Protein AF-A0A392S5A2-F1 (afdb_monomer)

Nearest PDB structures (foldseek):
  7jm6-assembly1_B  TM=8.966E-01  e=1.401E-02  Gallus gallus
  7cq7-assembly1_C  TM=8.845E-01  e=1.611E-02  Homo sapiens
  5iip-assembly2_B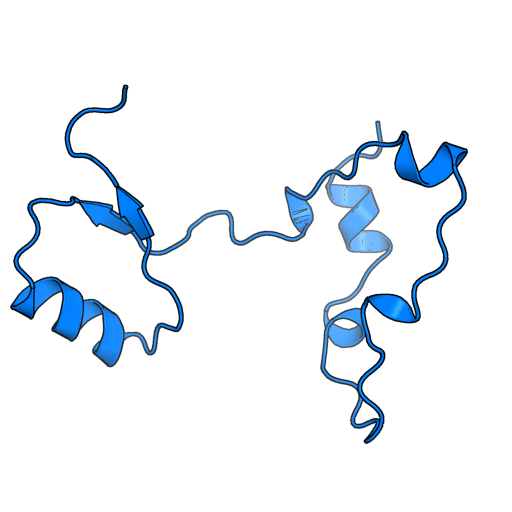  TM=9.512E-01  e=4.927E-01  Staphylococcus aureus
  5mcp-assembly1_D  TM=6.707E-01  e=1.404E+00  Eremothecium gossypii ATCC 10895
  5mcp-assembly1_A  T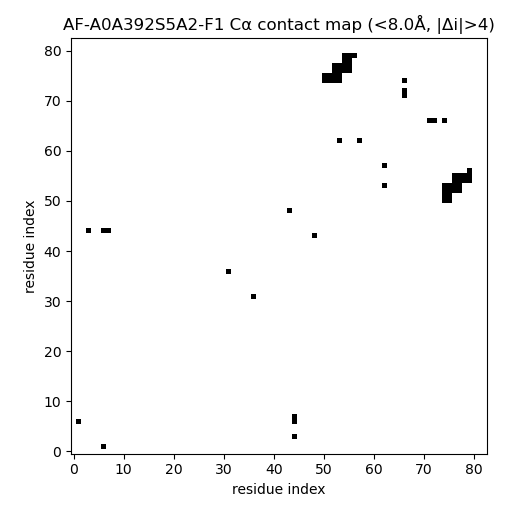M=6.823E-01  e=2.631E+00  Eremothecium gossypii ATCC 10895

Structure (mmCIF, N/CA/C/O backbone):
data_AF-A0A392S5A2-F1
#
_entry.id   AF-A0A392S5A2-F1
#
loop_
_atom_site.group_PDB
_atom_site.id
_atom_site.type_symbol
_atom_site.label_atom_id
_atom_site.label_alt_id
_atom_site.label_comp_id
_atom_site.label_asym_id
_atom_site.label_entity_id
_atom_site.label_seq_id
_atom_site.pdbx_PDB_ins_code
_atom_site.Cartn_x
_atom_site.Cartn_y
_atom_site.Cartn_z
_atom_site.occupancy
_atom_site.B_iso_or_equiv
_atom_site.auth_seq_id
_atom_site.auth_comp_id
_atom_site.auth_asym_id
_atom_site.auth_atom_id
_atom_site.pdbx_PDB_model_num
ATOM 1 N N . MET A 1 1 ? 0.698 -9.426 22.428 1.00 46.50 1 MET A N 1
ATOM 2 C CA . MET A 1 1 ? 0.778 -9.149 20.979 1.00 46.50 1 MET A CA 1
ATOM 3 C C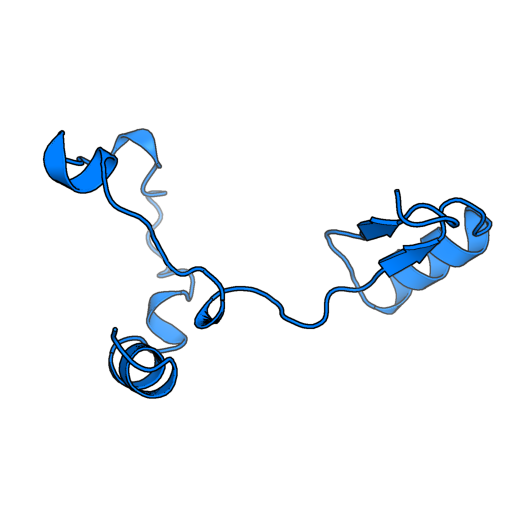 . MET A 1 1 ? 0.145 -10.331 20.276 1.00 46.50 1 MET A C 1
ATOM 5 O O . MET A 1 1 ? 0.612 -11.441 20.502 1.00 46.50 1 MET A O 1
ATOM 9 N N . ALA A 1 2 ? -0.960 -10.125 19.557 1.00 51.16 2 ALA A N 1
ATOM 10 C CA . ALA A 1 2 ? -1.578 -11.197 18.780 1.00 51.16 2 ALA A CA 1
ATOM 11 C C . ALA A 1 2 ? -0.586 -11.645 17.699 1.00 51.16 2 ALA A C 1
ATOM 13 O O . ALA A 1 2 ? 0.009 -10.810 17.021 1.00 51.16 2 ALA A O 1
ATOM 14 N N . ASN A 1 3 ? -0.343 -12.948 17.603 1.00 59.28 3 ASN A N 1
ATOM 15 C CA . ASN A 1 3 ? 0.546 -13.518 16.599 1.00 59.28 3 ASN A CA 1
ATOM 16 C C . ASN A 1 3 ? -0.130 -13.383 15.221 1.00 59.28 3 ASN A C 1
ATOM 18 O O . ASN A 1 3 ? -1.348 -13.523 15.133 1.00 59.28 3 ASN A O 1
ATOM 22 N N . SER A 1 4 ? 0.609 -13.155 14.130 1.00 58.59 4 SER A N 1
ATOM 23 C CA . SER A 1 4 ? 0.019 -13.011 12.782 1.00 58.59 4 SER A CA 1
ATOM 24 C C . SER A 1 4 ? -0.845 -14.221 12.380 1.00 58.59 4 SER A C 1
ATOM 26 O O . SER A 1 4 ? -1.820 -14.087 11.644 1.00 58.59 4 SER A O 1
ATOM 28 N N . TYR A 1 5 ? -0.531 -15.399 12.930 1.00 60.62 5 TYR A N 1
ATOM 29 C CA . TYR A 1 5 ? -1.316 -16.626 12.778 1.00 60.62 5 TYR A CA 1
ATOM 30 C C . TYR A 1 5 ? -2.708 -16.580 13.432 1.00 60.62 5 TYR A C 1
ATOM 32 O O . TYR A 1 5 ? -3.613 -17.261 12.954 1.00 60.62 5 TYR A O 1
ATOM 40 N N . ASP A 1 6 ? -2.903 -15.792 14.492 1.00 66.25 6 ASP A N 1
ATOM 41 C CA . ASP A 1 6 ? -4.204 -15.651 15.161 1.00 66.25 6 ASP A CA 1
ATOM 42 C C . ASP A 1 6 ? -5.155 -14.753 14.356 1.00 66.25 6 ASP A C 1
ATOM 44 O O . ASP A 1 6 ? -6.357 -15.002 14.306 1.00 66.25 6 ASP A O 1
ATOM 48 N N . ILE A 1 7 ? -4.612 -13.761 13.644 1.00 68.56 7 ILE A N 1
ATOM 49 C CA . ILE A 1 7 ? -5.387 -12.823 12.818 1.00 68.56 7 ILE A CA 1
ATOM 50 C C . ILE A 1 7 ? -5.969 -13.529 11.584 1.00 68.56 7 ILE A C 1
ATOM 52 O O . ILE A 1 7 ? -7.150 -13.379 11.279 1.00 68.56 7 ILE A O 1
ATOM 56 N N . LEU A 1 8 ? -5.175 -14.371 10.914 1.00 66.38 8 LEU A N 1
ATOM 57 C CA . LEU A 1 8 ? -5.632 -15.171 9.766 1.00 66.38 8 LEU A CA 1
ATOM 58 C C . LEU A 1 8 ? -6.641 -16.268 10.147 1.00 66.38 8 LEU A C 1
ATOM 60 O O . LEU A 1 8 ? -7.280 -16.848 9.274 1.00 66.38 8 LEU A O 1
ATOM 64 N N . ARG A 1 9 ? -6.786 -16.577 11.442 1.00 74.44 9 ARG A N 1
ATOM 65 C CA . ARG A 1 9 ? -7.858 -17.447 11.951 1.00 74.44 9 ARG A CA 1
ATOM 66 C C . ARG A 1 9 ? -9.156 -16.692 12.211 1.00 74.44 9 ARG A C 1
ATOM 68 O O . ARG A 1 9 ? -10.212 -17.317 12.235 1.00 74.44 9 ARG A O 1
ATOM 75 N N . GLN A 1 10 ? -9.071 -15.385 12.437 1.00 82.56 10 GLN A N 1
ATOM 76 C CA . GLN A 1 10 ? -10.216 -14.540 12.753 1.00 82.56 10 GLN A CA 1
ATOM 77 C C . GLN A 1 10 ? -10.895 -13.982 11.498 1.00 82.56 10 GLN A C 1
ATOM 79 O O . GLN A 1 10 ? -12.111 -13.815 11.501 1.00 82.56 10 GLN A O 1
ATOM 84 N N . PHE A 1 11 ? -10.130 -13.722 10.437 1.00 84.44 11 PHE A N 1
ATOM 85 C CA . PHE A 1 11 ? -10.636 -13.154 9.187 1.00 84.44 11 PHE A CA 1
ATOM 86 C C . PHE A 1 11 ? -10.403 -14.100 8.010 1.00 84.44 11 PHE A C 1
ATOM 88 O O . PHE A 1 11 ? -9.332 -14.690 7.872 1.00 84.44 11 PHE A O 1
ATOM 95 N N . SER A 1 12 ? -11.399 -14.213 7.136 1.00 87.00 12 SER A N 1
ATOM 96 C CA . SER A 1 12 ? -11.347 -15.008 5.909 1.00 87.00 12 SER A CA 1
ATOM 97 C C . SER A 1 12 ? -11.199 -14.120 4.670 1.00 87.00 12 SER A C 1
ATOM 99 O O . SER A 1 12 ? -11.472 -12.922 4.707 1.00 87.00 12 SER A O 1
ATOM 101 N N . ALA A 1 13 ? -10.803 -14.701 3.532 1.00 86.31 13 ALA A N 1
ATOM 102 C CA . ALA A 1 13 ? -10.732 -13.961 2.266 1.00 86.31 13 ALA A CA 1
ATOM 103 C C . ALA A 1 13 ? -12.099 -13.388 1.837 1.00 86.31 13 ALA A C 1
ATOM 105 O O . ALA A 1 13 ? -12.159 -12.321 1.222 1.00 86.31 13 ALA A O 1
ATOM 106 N N . ASP A 1 14 ? -13.191 -14.061 2.206 1.00 86.31 14 ASP A N 1
ATOM 107 C CA . ASP A 1 14 ? -14.557 -13.654 1.872 1.00 86.31 14 ASP A CA 1
ATOM 108 C C . ASP A 1 14 ? -15.006 -12.398 2.634 1.00 86.31 14 ASP A C 1
ATOM 110 O O . ASP A 1 14 ? -15.870 -11.663 2.152 1.00 86.31 14 ASP A O 1
ATOM 114 N N . ASP A 1 15 ? -14.385 -12.090 3.778 1.00 86.44 15 ASP A N 1
ATOM 115 C CA . ASP A 1 15 ? -14.657 -10.858 4.531 1.00 86.44 15 ASP A CA 1
ATOM 116 C C . ASP A 1 15 ? -14.152 -9.607 3.794 1.00 86.44 15 ASP A C 1
ATOM 118 O O . ASP A 1 15 ? -14.720 -8.524 3.942 1.00 86.44 15 ASP A O 1
ATOM 122 N N . PHE A 1 16 ? -13.128 -9.768 2.949 1.00 85.12 16 PHE A N 1
ATOM 123 C CA . PHE A 1 16 ? -12.556 -8.711 2.106 1.00 85.12 16 PHE A CA 1
ATOM 124 C C . PHE A 1 16 ? -13.110 -8.717 0.678 1.00 85.12 16 PHE A C 1
ATOM 126 O O . PHE A 1 16 ? -12.880 -7.775 -0.091 1.00 85.12 16 PHE A O 1
ATOM 133 N N . ALA A 1 17 ? -13.829 -9.773 0.291 1.00 84.44 17 ALA A N 1
ATOM 134 C CA . ALA A 1 17 ? -14.489 -9.827 -0.998 1.00 84.44 17 ALA A CA 1
ATOM 135 C C . ALA A 1 17 ? -15.585 -8.753 -1.064 1.00 84.44 17 ALA A C 1
ATOM 137 O O . ALA A 1 17 ? -16.281 -8.466 -0.089 1.00 84.44 17 ALA A O 1
ATOM 138 N N . LYS A 1 18 ? -15.775 -8.152 -2.245 1.00 71.31 18 LYS A N 1
ATOM 139 C CA . LYS A 1 18 ? -16.902 -7.241 -2.471 1.00 71.31 18 LYS A CA 1
ATOM 140 C C . LYS A 1 18 ? -18.205 -8.019 -2.296 1.00 71.31 18 LYS A C 1
ATOM 142 O O . LYS A 1 18 ? -18.663 -8.669 -3.233 1.00 71.31 18 LYS A O 1
ATOM 147 N N . LYS A 1 19 ? -18.832 -7.914 -1.124 1.00 63.56 19 LYS A N 1
ATOM 148 C CA . LYS A 1 19 ? -20.244 -8.267 -0.962 1.00 63.56 19 LYS A CA 1
ATOM 149 C C . LYS A 1 19 ? -21.003 -7.392 -1.956 1.00 63.56 19 LYS A C 1
ATOM 151 O O . LYS A 1 19 ? -20.777 -6.186 -1.983 1.00 63.56 19 LYS A O 1
ATOM 156 N N . GLY A 1 20 ? -21.832 -7.981 -2.816 1.00 57.00 20 GLY A N 1
ATOM 157 C CA . GLY A 1 20 ? -22.548 -7.302 -3.910 1.00 57.00 20 GLY A CA 1
ATOM 158 C C . GLY A 1 20 ? -23.581 -6.254 -3.469 1.00 57.00 20 GLY A C 1
ATOM 159 O O . GLY A 1 20 ? -24.554 -6.023 -4.178 1.00 57.00 20 GLY A O 1
ATOM 160 N N . LEU A 1 21 ? -23.395 -5.649 -2.296 1.00 56.19 21 LEU A N 1
ATOM 161 C CA . LEU A 1 21 ? -24.180 -4.554 -1.769 1.00 56.19 21 LEU A CA 1
ATOM 162 C C . LEU A 1 21 ? -23.920 -3.317 -2.630 1.00 56.19 21 LEU A C 1
ATOM 164 O O . LEU A 1 21 ? -22.797 -2.843 -2.796 1.00 56.19 21 LEU A O 1
ATOM 168 N N . THR A 1 22 ? -25.003 -2.831 -3.219 1.00 57.31 22 THR A N 1
ATOM 169 C CA . THR A 1 22 ? -25.067 -1.647 -4.078 1.00 57.31 22 THR A CA 1
ATOM 170 C C . THR A 1 22 ? -24.702 -0.359 -3.342 1.00 57.31 22 THR A C 1
ATOM 172 O O . THR A 1 22 ? -24.331 0.627 -3.977 1.00 57.31 22 THR A O 1
ATOM 175 N N . GLU A 1 23 ? -24.766 -0.369 -2.013 1.00 65.06 23 GLU A N 1
ATOM 176 C CA . GLU A 1 23 ? -24.350 0.741 -1.169 1.00 65.06 23 GLU A CA 1
ATOM 177 C C . GLU A 1 23 ? -22.885 0.566 -0.777 1.00 65.06 23 GLU A C 1
ATOM 179 O O . GLU A 1 23 ? -22.500 -0.340 -0.038 1.00 65.06 23 GLU A O 1
ATOM 184 N N . ARG A 1 24 ? -22.039 1.447 -1.316 1.00 67.00 24 ARG A N 1
ATOM 185 C CA . ARG A 1 24 ? -20.659 1.577 -0.859 1.00 67.00 24 ARG A CA 1
ATOM 186 C C . ARG A 1 24 ? -20.703 2.136 0.559 1.00 67.00 24 ARG A C 1
ATOM 188 O O . ARG A 1 24 ? -20.979 3.322 0.708 1.00 67.00 24 ARG A O 1
ATOM 195 N N . VAL A 1 25 ? -20.411 1.300 1.553 1.00 76.06 25 VAL A N 1
ATOM 196 C CA . VAL A 1 25 ? -20.026 1.773 2.889 1.00 76.06 25 VAL A CA 1
ATOM 197 C C . VAL A 1 25 ? -18.866 2.738 2.692 1.00 76.06 25 VAL A C 1
ATOM 199 O O . VAL A 1 25 ? -17.857 2.374 2.074 1.00 76.06 25 VAL A O 1
ATOM 202 N N . LYS A 1 26 ? -19.040 3.985 3.116 1.00 84.50 26 LYS A N 1
ATOM 203 C CA . LYS A 1 26 ? -18.004 4.996 2.976 1.00 84.50 26 LYS A CA 1
ATOM 204 C C . LYS A 1 26 ? -17.137 5.021 4.223 1.00 84.50 26 LYS A C 1
ATOM 206 O O . LYS A 1 26 ? -17.528 4.546 5.285 1.00 84.50 26 LYS A O 1
ATOM 211 N N . ILE A 1 27 ? -15.945 5.594 4.095 1.00 88.31 27 ILE A N 1
ATOM 212 C CA . ILE A 1 27 ? -15.045 5.733 5.242 1.00 88.31 27 ILE A CA 1
ATOM 213 C C . ILE A 1 27 ? -15.633 6.672 6.300 1.00 88.31 27 ILE A C 1
ATOM 215 O O . ILE A 1 27 ? -15.400 6.467 7.484 1.00 88.31 27 ILE A O 1
ATOM 219 N N . GLU A 1 28 ? -16.449 7.648 5.887 1.00 89.31 28 GLU A N 1
ATOM 220 C CA . GLU A 1 28 ? -17.095 8.590 6.804 1.00 89.31 28 GLU A CA 1
ATOM 221 C C . GLU A 1 28 ? -18.187 7.934 7.667 1.00 89.31 28 GLU A C 1
ATOM 223 O O . GLU A 1 28 ? -18.558 8.480 8.704 1.00 89.31 28 GLU A O 1
ATOM 228 N N . ASP A 1 29 ? -18.681 6.758 7.266 1.00 89.12 29 ASP A N 1
ATOM 229 C CA . ASP A 1 29 ? -19.684 6.006 8.026 1.00 89.12 29 ASP A CA 1
ATOM 230 C C . ASP A 1 29 ? -19.051 5.233 9.203 1.00 89.12 29 ASP A C 1
ATOM 232 O O . ASP A 1 29 ? -19.757 4.766 10.098 1.00 89.12 29 ASP A O 1
ATOM 236 N N . VAL A 1 30 ? -17.718 5.101 9.228 1.00 90.62 30 VAL A N 1
ATOM 237 C CA . VAL A 1 30 ? -16.981 4.400 10.286 1.00 90.62 30 VAL A CA 1
ATOM 238 C C . VAL A 1 30 ? -16.852 5.309 11.508 1.00 90.62 30 VAL A C 1
ATOM 240 O O . VAL A 1 30 ? -16.188 6.341 11.466 1.00 90.62 30 VAL A O 1
ATOM 243 N N . GLN A 1 31 ? -17.485 4.916 12.613 1.00 94.00 31 GLN A N 1
ATOM 244 C CA . GLN A 1 31 ? -17.408 5.625 13.890 1.00 94.00 31 GLN A CA 1
ATOM 245 C C . GLN A 1 31 ? -16.318 4.998 14.761 1.00 94.00 31 GLN A C 1
ATOM 247 O O . GLN A 1 31 ? -16.372 3.801 15.035 1.00 94.00 31 GLN A O 1
ATOM 252 N N . LEU A 1 32 ? -15.352 5.809 15.191 1.00 94.00 32 LEU A N 1
ATOM 253 C CA . LEU A 1 32 ? -14.271 5.416 16.094 1.00 94.00 32 LEU A CA 1
ATOM 254 C C . LEU A 1 32 ? -14.284 6.334 17.317 1.00 94.00 32 LEU A C 1
ATOM 256 O O . LEU A 1 32 ? -14.472 7.546 17.196 1.00 94.00 32 LEU A O 1
ATOM 260 N N . THR A 1 33 ? -14.089 5.757 18.494 1.00 97.00 33 THR A N 1
ATOM 261 C CA . THR A 1 33 ? -13.925 6.494 19.751 1.00 97.00 33 THR A CA 1
ATOM 262 C C . THR A 1 33 ? -12.546 7.159 19.828 1.00 97.00 33 THR A C 1
ATOM 264 O O . THR A 1 33 ? -11.614 6.779 19.120 1.00 97.00 33 THR A O 1
ATOM 267 N N . GLU A 1 34 ? -12.381 8.147 20.715 1.00 96.06 34 GLU A N 1
ATOM 268 C CA . GLU A 1 34 ? -11.075 8.796 20.938 1.00 96.06 34 GLU A CA 1
ATOM 269 C C . GLU A 1 34 ? -9.995 7.800 21.389 1.00 96.06 34 GLU A C 1
ATOM 271 O O . GLU A 1 34 ? -8.834 7.932 21.004 1.00 96.06 34 GLU 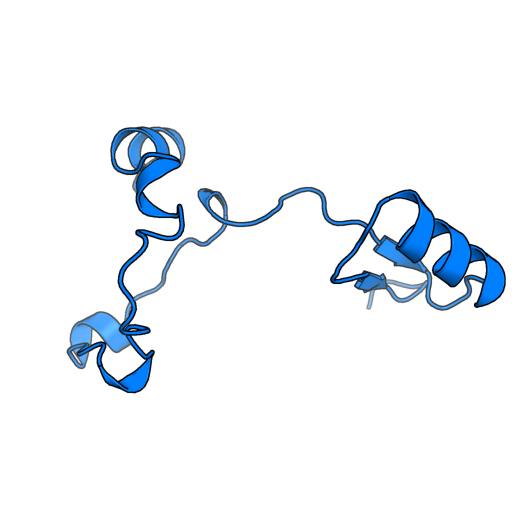A O 1
ATOM 276 N N . GLU A 1 35 ? -10.381 6.781 22.165 1.00 95.62 35 GLU A N 1
ATOM 277 C CA . GLU A 1 35 ? -9.479 5.713 22.598 1.00 95.62 35 GLU A CA 1
ATOM 278 C C . GLU A 1 35 ? -9.010 4.864 21.409 1.00 95.62 35 GLU A C 1
ATOM 280 O O . GLU A 1 35 ? -7.808 4.668 21.236 1.00 95.62 35 GLU A O 1
ATOM 285 N N . GLU A 1 36 ? -9.932 4.421 20.548 1.00 94.81 36 GLU A N 1
ATOM 286 C CA . GLU A 1 36 ? -9.614 3.633 19.348 1.00 94.81 36 GLU A CA 1
ATOM 287 C C . GLU A 1 36 ? -8.741 4.415 18.361 1.00 94.81 36 GLU A C 1
ATOM 289 O O . GLU A 1 36 ? -7.811 3.858 17.778 1.00 94.81 36 GLU A O 1
ATOM 294 N N . MET A 1 37 ? -8.978 5.722 18.215 1.00 94.31 37 MET A N 1
ATOM 295 C CA . MET A 1 37 ? -8.137 6.607 17.401 1.00 94.31 37 MET A CA 1
ATOM 296 C C . MET A 1 37 ? -6.708 6.750 17.947 1.00 94.31 37 MET A C 1
ATOM 298 O O . MET A 1 37 ? -5.793 7.073 17.189 1.00 94.31 37 MET A O 1
ATOM 302 N N . GLY A 1 38 ? -6.503 6.509 19.246 1.00 95.06 38 GLY A N 1
ATOM 303 C CA . GLY A 1 38 ? -5.190 6.477 19.890 1.00 95.06 38 GLY A CA 1
ATOM 304 C C . GLY A 1 38 ? -4.452 5.138 19.767 1.00 95.06 38 GLY A C 1
ATOM 305 O O . GLY A 1 38 ? -3.322 5.024 20.249 1.00 95.06 38 GLY A O 1
ATOM 306 N N . MET A 1 39 ? -5.063 4.119 19.152 1.00 94.19 39 MET A N 1
ATOM 307 C CA . MET A 1 39 ? -4.471 2.789 18.989 1.00 94.19 39 MET A CA 1
ATOM 308 C C . MET A 1 39 ? -3.652 2.648 17.697 1.00 94.19 39 MET A C 1
ATOM 310 O O . MET A 1 39 ? -3.749 3.440 16.763 1.00 94.19 39 MET A O 1
ATOM 314 N N . TYR A 1 40 ? -2.846 1.584 17.634 1.00 92.56 40 TYR A N 1
ATOM 315 C CA . TYR A 1 40 ? -2.102 1.189 16.437 1.00 92.56 40 TYR A CA 1
ATOM 316 C C . TYR A 1 40 ? -2.706 -0.067 15.816 1.00 92.56 40 TYR A C 1
ATOM 318 O O . TYR A 1 40 ? -3.073 -1.005 16.524 1.00 92.56 40 TYR A O 1
ATOM 326 N N . ILE A 1 41 ? -2.737 -0.106 14.484 1.00 89.56 41 ILE A N 1
ATOM 327 C CA . ILE A 1 41 ? -3.169 -1.270 13.709 1.00 89.56 41 ILE A CA 1
ATOM 328 C C . ILE A 1 41 ? -1.943 -1.910 13.059 1.00 89.56 41 ILE A C 1
ATOM 330 O O . ILE A 1 41 ? -1.191 -1.243 12.347 1.00 89.56 41 ILE A O 1
ATOM 334 N N . ASP A 1 42 ? -1.764 -3.214 13.268 1.00 88.44 42 ASP A N 1
ATOM 335 C CA . ASP A 1 42 ? -0.784 -3.993 12.516 1.00 88.44 42 ASP A CA 1
ATOM 336 C C . ASP A 1 42 ? -1.341 -4.338 11.127 1.00 88.44 42 ASP A C 1
ATOM 338 O O . ASP A 1 42 ? -2.234 -5.173 10.977 1.00 88.44 42 ASP A O 1
ATOM 342 N N . LEU A 1 43 ? -0.809 -3.672 10.102 1.00 90.00 43 LEU A N 1
ATOM 343 C CA . LEU A 1 43 ? -1.179 -3.894 8.703 1.00 90.00 43 LEU A CA 1
ATOM 344 C C . LEU A 1 43 ? -0.347 -4.990 8.024 1.00 90.00 43 LEU A C 1
ATOM 346 O O . LEU A 1 43 ? -0.647 -5.363 6.887 1.00 90.00 43 LEU A O 1
ATOM 350 N N . HIS A 1 44 ? 0.683 -5.524 8.686 1.00 87.62 44 HIS A N 1
ATOM 351 C CA . HIS A 1 44 ? 1.555 -6.546 8.116 1.00 87.62 44 HIS A CA 1
ATOM 352 C C . HIS A 1 44 ? 0.801 -7.759 7.532 1.00 87.62 44 HIS A C 1
ATOM 354 O O . HIS A 1 44 ? 1.081 -8.113 6.387 1.00 87.62 44 HIS A O 1
ATOM 360 N N . PRO A 1 45 ? -0.199 -8.362 8.212 1.00 87.81 45 PRO A N 1
ATOM 361 C CA . PRO A 1 45 ? -0.908 -9.524 7.667 1.00 87.81 45 PRO A CA 1
ATOM 362 C C . PR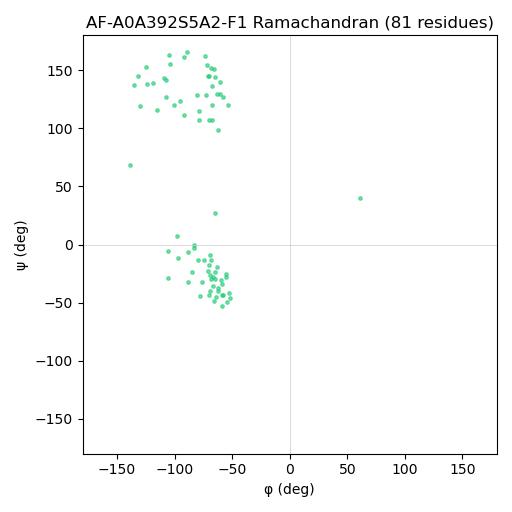O A 1 45 ? -1.896 -9.188 6.538 1.00 87.81 45 PRO A C 1
ATOM 364 O O . PRO A 1 45 ? -2.356 -10.093 5.847 1.00 87.81 45 PRO A O 1
ATOM 367 N N . PHE A 1 46 ? -2.233 -7.910 6.342 1.00 87.50 46 PHE A N 1
ATOM 368 C CA . PHE A 1 46 ? -3.251 -7.470 5.379 1.00 87.50 46 PHE A CA 1
ATOM 369 C C . PHE A 1 46 ? -2.662 -6.821 4.121 1.00 87.50 46 PHE A C 1
ATOM 371 O O . PHE A 1 46 ? -3.394 -6.480 3.191 1.00 87.50 46 PHE A O 1
ATOM 378 N N . THR A 1 47 ? -1.346 -6.621 4.079 1.00 90.75 47 THR A N 1
ATOM 379 C CA . THR A 1 47 ? -0.663 -5.932 2.981 1.00 90.75 47 THR A CA 1
ATOM 380 C C . THR A 1 47 ? 0.066 -6.910 2.070 1.00 90.75 47 THR A C 1
ATOM 382 O O . THR A 1 47 ? 0.453 -8.010 2.460 1.00 90.75 47 THR A O 1
ATOM 385 N N . ASN A 1 48 ? 0.271 -6.508 0.813 1.00 92.44 48 ASN A N 1
ATOM 386 C CA . ASN A 1 48 ? 1.131 -7.268 -0.083 1.00 92.44 48 ASN A CA 1
ATOM 387 C C . ASN A 1 48 ? 2.593 -7.117 0.369 1.00 92.44 48 ASN A C 1
ATOM 389 O O . ASN A 1 48 ? 3.199 -6.071 0.144 1.00 92.44 48 ASN A O 1
ATOM 393 N N . ALA A 1 49 ? 3.155 -8.176 0.951 1.00 91.56 49 ALA A N 1
ATOM 394 C CA . ALA A 1 49 ? 4.549 -8.230 1.393 1.00 91.56 49 ALA A CA 1
ATOM 395 C C . ALA A 1 49 ? 5.569 -8.251 0.235 1.00 91.56 49 ALA A C 1
ATOM 397 O O . ALA A 1 49 ? 6.773 -8.149 0.460 1.00 91.56 49 ALA A O 1
ATOM 398 N N . SER A 1 50 ? 5.121 -8.411 -1.012 1.00 93.50 50 SER A N 1
ATOM 399 C CA . SER A 1 50 ? 5.976 -8.466 -2.204 1.00 93.50 50 SER A CA 1
ATOM 400 C C . SER A 1 50 ? 5.360 -7.673 -3.362 1.00 93.50 50 SER A C 1
ATOM 402 O O . SER A 1 50 ? 4.903 -8.245 -4.356 1.00 93.50 50 SER A O 1
ATOM 404 N N . PRO A 1 51 ? 5.292 -6.337 -3.245 1.00 94.69 51 PRO A N 1
ATOM 405 C CA . PRO A 1 51 ? 4.791 -5.500 -4.322 1.00 94.69 51 PRO A CA 1
ATOM 406 C C . PRO A 1 51 ? 5.797 -5.428 -5.479 1.00 94.69 51 PRO A C 1
ATOM 408 O O . PRO A 1 51 ? 7.006 -5.554 -5.287 1.00 94.69 51 PRO A O 1
ATOM 411 N N . TYR A 1 52 ? 5.303 -5.169 -6.691 1.00 96.00 52 TYR A N 1
ATOM 412 C CA . TYR A 1 52 ? 6.173 -4.910 -7.836 1.00 96.00 52 TYR A CA 1
ATOM 413 C C . TYR A 1 52 ? 6.817 -3.531 -7.713 1.00 96.00 52 TYR A C 1
AT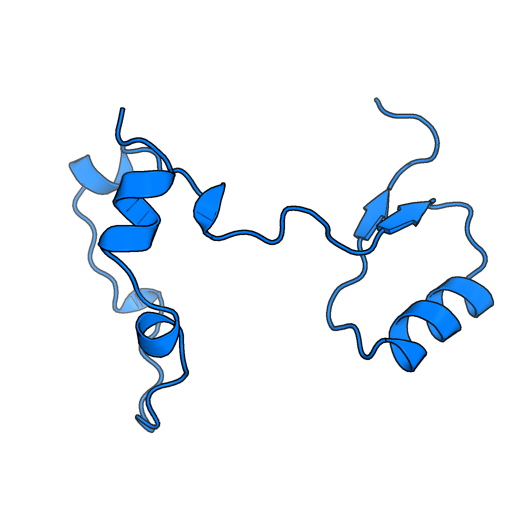OM 415 O O . TYR A 1 52 ? 6.125 -2.521 -7.535 1.00 96.00 52 TYR A O 1
ATOM 423 N N . THR A 1 53 ? 8.140 -3.499 -7.846 1.00 95.69 53 THR A N 1
ATOM 424 C CA . THR A 1 53 ? 8.942 -2.282 -7.753 1.00 95.69 53 THR A CA 1
ATOM 425 C C . THR A 1 53 ? 9.797 -2.083 -9.002 1.00 95.69 53 THR A C 1
ATOM 427 O O . THR A 1 53 ? 10.170 -3.035 -9.692 1.00 95.69 53 THR A O 1
ATOM 430 N N . VAL A 1 54 ? 10.113 -0.826 -9.299 1.00 96.44 54 VAL A N 1
ATOM 431 C CA . VAL A 1 54 ? 11.098 -0.421 -10.304 1.00 96.44 54 VAL A CA 1
ATOM 432 C C . VAL A 1 54 ? 12.028 0.614 -9.704 1.00 96.44 54 VAL A C 1
ATOM 434 O O . VAL A 1 54 ? 11.605 1.454 -8.915 1.00 96.44 54 VAL A O 1
ATOM 437 N N . VAL A 1 55 ? 13.297 0.585 -10.093 1.00 96.06 55 VAL A N 1
ATOM 438 C CA . VAL A 1 55 ? 14.217 1.675 -9.753 1.00 96.06 55 VAL A CA 1
ATOM 439 C C . VAL A 1 55 ? 13.860 2.925 -10.554 1.00 96.06 55 VAL A C 1
ATOM 441 O O . VAL A 1 55 ? 13.489 2.825 -11.723 1.00 96.06 55 VAL A O 1
ATOM 444 N N . GLU A 1 56 ? 14.026 4.105 -9.963 1.00 95.06 56 GLU A N 1
ATOM 445 C CA . GLU A 1 56 ? 13.742 5.400 -10.609 1.00 95.06 56 GLU A CA 1
ATOM 446 C C . GLU A 1 56 ? 14.495 5.603 -11.936 1.00 95.06 56 GLU A C 1
ATOM 448 O O . GLU A 1 56 ? 14.034 6.311 -12.826 1.00 95.06 56 GLU A O 1
ATOM 453 N N . THR A 1 57 ? 15.642 4.936 -12.102 1.00 95.38 57 THR A N 1
ATOM 454 C CA . THR A 1 57 ? 16.461 4.995 -13.319 1.00 95.38 57 THR A CA 1
ATOM 455 C C . THR A 1 57 ? 15.988 4.046 -14.424 1.00 95.38 57 THR A C 1
ATOM 457 O O . THR A 1 57 ? 16.629 3.951 -15.472 1.00 95.38 57 THR A O 1
ATOM 460 N N . MET A 1 58 ? 14.925 3.270 -14.201 1.00 96.62 58 MET A N 1
ATOM 461 C CA . MET A 1 58 ? 14.382 2.364 -15.209 1.00 96.62 58 MET A CA 1
ATOM 462 C C . MET A 1 58 ? 13.777 3.164 -16.365 1.00 96.62 58 MET A C 1
ATOM 464 O O . MET A 1 58 ? 13.040 4.123 -16.168 1.00 96.62 58 MET A O 1
ATOM 468 N N . SER A 1 59 ? 14.049 2.745 -17.602 1.00 97.44 59 SER A N 1
ATOM 469 C CA . SER A 1 59 ? 13.436 3.379 -18.772 1.00 97.44 59 SER A CA 1
ATOM 470 C C . SER A 1 59 ? 11.911 3.248 -18.733 1.00 97.44 59 SER A C 1
ATOM 472 O O . SER A 1 59 ? 11.403 2.146 -18.493 1.00 97.44 59 SER A O 1
ATOM 474 N N . LEU A 1 60 ? 11.203 4.311 -19.116 1.00 96.81 60 LEU A N 1
ATOM 475 C CA . LEU A 1 60 ? 9.740 4.339 -19.179 1.00 96.81 60 LEU A CA 1
ATOM 476 C C . LEU A 1 60 ? 9.150 3.189 -20.008 1.00 96.81 60 LEU A C 1
ATOM 478 O O . LEU A 1 60 ? 8.185 2.565 -19.584 1.00 96.81 60 LEU A O 1
ATOM 482 N N . ALA A 1 61 ? 9.757 2.857 -21.152 1.00 98.00 61 ALA A N 1
ATOM 483 C CA . ALA A 1 61 ? 9.288 1.765 -22.006 1.00 98.00 61 ALA A CA 1
ATOM 484 C C . ALA A 1 61 ? 9.261 0.415 -21.268 1.00 98.00 61 ALA A C 1
ATOM 486 O O . ALA A 1 61 ? 8.281 -0.320 -21.353 1.00 98.00 61 ALA A O 1
ATOM 487 N N . LYS A 1 62 ? 10.306 0.104 -20.492 1.00 97.12 62 LYS A N 1
ATOM 488 C CA . LYS A 1 62 ? 10.362 -1.134 -19.701 1.00 97.12 62 LYS A CA 1
ATOM 489 C C . LYS A 1 62 ? 9.367 -1.119 -18.538 1.00 97.12 62 LYS A C 1
ATOM 491 O O . LYS A 1 62 ? 8.733 -2.139 -18.292 1.00 97.12 62 LYS A O 1
ATOM 496 N N . ALA A 1 63 ? 9.209 0.017 -17.854 1.00 97.56 63 ALA A N 1
ATOM 497 C CA . ALA A 1 63 ? 8.210 0.157 -16.793 1.00 97.56 63 ALA A CA 1
ATOM 498 C C . ALA A 1 63 ? 6.781 -0.016 -17.340 1.00 97.56 63 ALA A C 1
ATOM 500 O O . ALA A 1 63 ? 5.968 -0.702 -16.727 1.00 97.56 63 ALA A O 1
ATOM 501 N N . LEU A 1 64 ? 6.498 0.530 -18.530 1.00 97.50 64 LEU A N 1
ATOM 502 C CA . LEU A 1 64 ? 5.214 0.383 -19.217 1.00 97.50 64 LEU A CA 1
ATOM 503 C C . LEU A 1 64 ? 4.927 -1.070 -19.606 1.00 97.50 64 LEU A C 1
ATOM 505 O O . LEU A 1 64 ? 3.810 -1.539 -19.401 1.00 97.50 64 LEU A O 1
ATOM 509 N N . ILE A 1 65 ? 5.919 -1.774 -20.163 1.00 97.62 65 ILE A N 1
ATOM 510 C CA . ILE A 1 65 ? 5.789 -3.199 -20.495 1.00 97.62 65 ILE A CA 1
ATOM 511 C C . ILE A 1 65 ? 5.461 -3.986 -19.227 1.00 97.62 65 ILE A C 1
ATOM 513 O O . ILE A 1 65 ? 4.441 -4.665 -19.193 1.00 97.62 65 ILE A O 1
ATOM 517 N N . LEU A 1 66 ? 6.255 -3.828 -18.161 1.00 96.50 66 LEU A N 1
ATOM 518 C CA . LEU A 1 66 ? 5.998 -4.497 -16.885 1.00 96.50 66 LEU A CA 1
ATOM 519 C C . LEU A 1 66 ? 4.577 -4.211 -16.381 1.00 96.50 66 LEU A C 1
ATOM 521 O O . LEU A 1 66 ? 3.849 -5.142 -16.066 1.00 96.50 66 LEU A O 1
ATOM 525 N N . PHE A 1 67 ? 4.161 -2.941 -16.357 1.00 97.69 67 PHE A N 1
ATOM 526 C CA . PHE A 1 67 ? 2.842 -2.537 -15.870 1.00 97.69 67 PHE A CA 1
ATOM 527 C C . PHE A 1 67 ? 1.691 -3.216 -16.625 1.00 97.69 67 PHE A C 1
ATOM 529 O O . PHE A 1 67 ? 0.733 -3.673 -16.003 1.00 97.69 67 PHE A O 1
ATOM 536 N N . ARG A 1 68 ? 1.783 -3.291 -17.959 1.00 97.44 68 ARG A N 1
ATOM 537 C CA . ARG A 1 68 ? 0.719 -3.842 -18.811 1.00 97.44 68 ARG A CA 1
ATOM 538 C C . ARG A 1 68 ? 0.690 -5.366 -18.812 1.00 97.44 68 ARG A C 1
ATOM 540 O O . ARG A 1 68 ? -0.393 -5.929 -18.697 1.00 97.44 68 ARG A O 1
ATOM 547 N N . GLU A 1 69 ? 1.845 -6.014 -18.923 1.00 97.12 69 GLU A N 1
ATOM 548 C CA . GLU A 1 69 ? 1.933 -7.472 -19.084 1.00 97.12 69 GLU A CA 1
ATOM 549 C C . GLU A 1 69 ? 1.449 -8.230 -17.843 1.00 97.12 69 GLU A C 1
ATOM 551 O O . GLU A 1 69 ? 0.795 -9.260 -17.962 1.00 97.12 69 GLU A O 1
ATOM 556 N N . VAL A 1 70 ? 1.708 -7.701 -16.643 1.00 95.19 70 VAL A N 1
ATOM 557 C CA . VAL A 1 70 ? 1.230 -8.308 -15.386 1.00 95.19 70 VAL A CA 1
ATOM 558 C C . VAL A 1 70 ? -0.050 -7.656 -14.845 1.00 95.19 70 VAL A C 1
ATOM 560 O O . VAL A 1 70 ? -0.484 -7.974 -13.741 1.00 95.19 70 VAL A O 1
ATOM 563 N N . GLY A 1 71 ? -0.672 -6.750 -15.611 1.00 96.56 71 GLY A N 1
ATOM 564 C CA . GLY A 1 71 ? -1.962 -6.143 -15.264 1.00 96.56 71 GLY A CA 1
ATOM 565 C C . GLY A 1 71 ? -1.947 -5.350 -13.954 1.00 96.56 71 GLY A C 1
ATOM 566 O O . GLY A 1 71 ? -2.891 -5.430 -13.163 1.00 96.56 71 GLY A O 1
ATOM 567 N N . LEU A 1 72 ? -0.871 -4.605 -13.690 1.00 97.00 72 LEU A N 1
ATOM 568 C CA . LEU A 1 72 ? -0.746 -3.846 -12.448 1.00 97.00 72 LEU A CA 1
ATOM 569 C C . LEU A 1 72 ? -1.738 -2.688 -12.392 1.00 97.00 72 LEU A C 1
ATOM 571 O O . LEU A 1 72 ? -2.126 -2.098 -13.397 1.00 97.00 72 LEU A O 1
ATOM 575 N N . ARG A 1 73 ? -2.111 -2.331 -11.161 1.00 96.38 73 ARG A N 1
ATOM 576 C CA . ARG A 1 73 ? -2.824 -1.081 -10.851 1.00 96.38 73 ARG A CA 1
ATOM 577 C C . ARG A 1 73 ? -1.920 -0.051 -10.186 1.00 96.38 73 ARG A C 1
ATOM 579 O O . ARG A 1 73 ? -2.125 1.142 -10.357 1.00 96.38 73 ARG A O 1
ATOM 586 N N . HIS A 1 74 ? -0.910 -0.528 -9.464 1.00 96.88 74 HIS A N 1
ATOM 587 C CA . HIS A 1 74 ? 0.087 0.288 -8.788 1.00 96.88 74 HIS A CA 1
ATOM 588 C C . HIS A 1 74 ? 1.465 -0.318 -9.056 1.00 96.88 74 HIS A C 1
ATOM 590 O O . HIS A 1 74 ? 1.621 -1.539 -9.012 1.00 96.88 74 HIS A O 1
ATOM 596 N N . LEU A 1 75 ? 2.444 0.537 -9.336 1.00 96.38 75 LEU A N 1
ATOM 597 C CA . LEU A 1 75 ? 3.843 0.172 -9.535 1.00 96.38 75 LEU A CA 1
ATOM 598 C C . LEU A 1 75 ? 4.687 1.097 -8.667 1.00 96.38 75 LEU A C 1
ATOM 600 O O . LEU A 1 75 ? 4.622 2.314 -8.827 1.00 96.38 75 LEU A O 1
ATOM 604 N N . LEU A 1 76 ? 5.435 0.526 -7.726 1.00 96.00 76 LEU A N 1
ATOM 605 C CA . LEU A 1 76 ? 6.246 1.308 -6.798 1.00 96.00 76 LEU A CA 1
ATOM 606 C C . LEU A 1 76 ? 7.551 1.724 -7.474 1.00 96.00 76 LEU A C 1
ATOM 608 O O . LEU A 1 76 ? 8.274 0.880 -8.000 1.00 96.00 76 LEU A O 1
ATOM 612 N N . VAL A 1 77 ? 7.870 3.013 -7.425 1.00 96.12 77 VAL A N 1
ATOM 613 C CA . VAL A 1 77 ? 9.155 3.538 -7.894 1.00 96.12 77 VAL A CA 1
ATOM 614 C C . VAL A 1 77 ? 10.045 3.769 -6.681 1.00 96.12 77 VAL A C 1
ATOM 616 O O . VAL A 1 77 ? 9.674 4.524 -5.786 1.00 96.12 77 VAL A O 1
ATOM 619 N N . ILE A 1 78 ? 11.195 3.100 -6.639 1.00 95.31 78 ILE A N 1
ATOM 620 C CA . ILE A 1 78 ? 12.159 3.191 -5.538 1.00 95.31 78 ILE A CA 1
ATOM 621 C C . ILE A 1 78 ? 13.417 3.953 -5.977 1.00 95.31 78 ILE A C 1
ATOM 623 O O . ILE A 1 78 ? 13.857 3.793 -7.124 1.00 95.31 78 ILE A O 1
ATOM 627 N N . PRO A 1 79 ? 14.019 4.771 -5.096 1.00 94.69 79 PRO A N 1
ATOM 628 C CA . PRO A 1 79 ? 15.264 5.458 -5.409 1.00 94.69 79 PRO A CA 1
ATOM 629 C C . PRO A 1 79 ? 16.402 4.450 -5.580 1.00 94.69 79 PRO A C 1
ATOM 631 O O . PRO A 1 79 ? 16.403 3.374 -4.976 1.00 94.69 79 PRO A O 1
ATOM 634 N N . LYS A 1 80 ? 17.399 4.789 -6.403 1.00 86.56 80 LYS A N 1
ATOM 635 C CA . LYS A 1 80 ? 18.559 3.905 -6.621 1.00 86.56 80 LYS A CA 1
ATOM 636 C C . LYS A 1 80 ? 19.436 3.783 -5.370 1.00 86.56 80 LYS A C 1
ATOM 638 O O . LYS A 1 80 ? 20.103 2.767 -5.182 1.00 86.56 80 LYS A O 1
ATOM 643 N N . ILE A 1 81 ? 19.453 4.827 -4.549 1.00 84.62 81 ILE A N 1
ATOM 644 C CA . ILE A 1 81 ? 20.189 4.887 -3.290 1.00 84.62 81 ILE A CA 1
ATOM 645 C C . ILE A 1 81 ? 19.139 5.000 -2.179 1.00 84.62 81 ILE A C 1
ATOM 647 O O . ILE A 1 81 ? 18.406 5.990 -2.163 1.00 84.62 81 ILE A O 1
ATOM 651 N N . PRO A 1 82 ? 19.021 4.002 -1.286 1.00 72.44 82 PRO A N 1
ATOM 652 C CA . PRO A 1 82 ? 18.223 4.146 -0.076 1.00 72.44 82 PRO A CA 1
ATOM 653 C C . PRO A 1 82 ? 18.800 5.295 0.759 1.00 72.44 82 PRO A C 1
ATOM 655 O O . PRO A 1 82 ? 20.018 5.349 0.947 1.00 72.44 82 PRO A O 1
ATOM 658 N N . GLY A 1 83 ? 17.940 6.224 1.183 1.00 59.53 83 GLY A N 1
ATOM 659 C CA . GLY A 1 83 ? 18.306 7.283 2.128 1.00 59.53 83 GLY A CA 1
ATOM 660 C C . GLY A 1 83 ? 18.591 6.748 3.523 1.00 59.53 83 GLY A C 1
ATOM 661 O O . GLY A 1 83 ? 18.102 5.638 3.838 1.00 59.53 83 GLY A O 1
#

Foldseek 3Di:
DDDLVVVPVVDDPVVVDPPVDPDDPDPVNDDDDPVRVVDDDDCVSVDDPDAAEDEPPDDPVVVVCVCVVVVDPDYHYDYPDDD

Mean predicted aligned error: 7.56 Å

Solvent-accessible surface area (backbone atoms only — not comparable to full-atom values): 5773 Å² total; per-residue (Å²): 130,86,52,72,73,58,54,63,72,74,52,59,76,71,77,74,45,84,67,89,61,89,69,77,85,50,79,87,74,62,85,75,53,77,70,63,71,71,56,85,80,87,54,74,88,79,47,78,91,75,70,63,70,42,50,64,86,56,57,66,71,59,54,50,49,56,38,60,77,72,65,55,91,71,74,45,73,39,67,87,64,85,129

Organism: NCBI:txid97028

pLDDT: mean 85.99, std 13.62, range [46.5, 98.0]

Sequence (83 aa):
MANSYDILRQFSADDFAKKGLTERVKIEDVQLTEEEMGMYIDLHPFTNASPYTVVETMSLAKALILFREVGLRHLLVIPKIPG

Secondary structure (DSSP, 8-state):
---HHHHHHH--HHHHS----SS---GGG----HHHHTS----GGGS-SS--EEETTS-HHHHHHHHHHTT-S--EEE-SS--

InterPro domains:
  IPR046342 CBS domain superfamily [SSF54631] (25-79)
  IPR051280 Voltage-gated chloride channel/antiporter [PTHR11689] (6-80)

Radius of gyration: 18.38 Å; Cα contacts (8 Å, |Δi|>4): 32; chains: 1; bounding box: 45×26×45 Å

=== Feature glossary ===
A reading guide for the features in this record.

Start from the sequence.

  · Sequence gives the chain of amino acids in standard one-letter code (A=alanine, C=cysteine, …, Y=tyrosine), read N→C. It is the only feature that is directly encoded by the gene; all structural features are derived from the folded form of this sequence.

Fold it, and you get atomic coordinates and the backbone conformation that goes with them.

  · Structure coordinates are given as an mmCIF _atom_site loop: one row per atom with element, residue name, chain id, sequence number, and x/y/z position in Å. Only the four main-chain atoms per residue are included here; side chains are omitted to keep the record compact.

  · Backbone dihedral angles. Every residue except chain termini has a φ (preceding-C → N → Cα → C) and a ψ (N → Cα → C → next-N). They are reported in degrees following the IUPAC sign convention. Secondary structure is essentially a statement about which (φ, ψ) basin each residue occupies.

  · Eight-state secondary structure (DSSP): H is the canonical α-helix, G the tighter 3₁₀-helix, I the wider π-helix; E/B are β-structure, T and S are turns and bends, and '-' is everything else. DSSP derives these from the pattern of main-chain N–H···O=C hydrogen bonds, not from the sequence.

  · SS3 is a coarse helix/strand/coil call (letters a/b/c) made by the P-SEA algorithm from inter-Cα distances and dihedrals. It is less detailed than DSSP but needs only Cα positions.

Summarize the fold with a handful of shape descriptors and a per-residue structural alphabet.

  · Radius of gyration (Rg) is the root-mean-square distance of Cα atoms from their centroid — a single number for overall size and compactness. A globular domain of N residues has Rg ≈ 2.2·N^0.38 Å; an extended or disordered chain has a much larger Rg. The Cα contact count is the number of residue pairs whose Cα atoms are within 8 Å and are more than four positions apart in sequence — a standard proxy for tertiary packing density. The bounding box is the smallest axis-aligned box enclosing all Cα atoms.

  · 3Di is Foldseek's structural alphabet. Each residue is assigned one of twenty discrete states based on how its Cα sits relative to its spatial (not sequential) neighbors. Aligning 3Di strings finds structural homologs roughly as well as full 3D superposition, but orders of magnitude faster.

  · Solvent-accessible surface area (SASA) is the area in Å² traced out by the centre of a 1.4 Å probe sphere (a water molecule) rolled over the protein's van der Waals surface (Shrake–Rupley / Lee–Richards construction). Buried residues have near-zero SASA; fully exposed residues can exceed 200 Å². The total SASA scales roughly with the number of surface residues.

Ask how reliable the model is.

  · For AlphaFold models, the B-factor field carries pLDDT — the model's own estimate of local accuracy on a 0–100 scale. Regions with pLDDT<50 should be treated as essentially unmodeled; they often correspond to intrinsically disordered segments.

  · For experimental (PDB) structures, the B-factor (temperature factor) quantifies the positional spread of each atom in the crystal — a combination of thermal vibration and static disorder — in units of Å². High B-factors mark flexible loop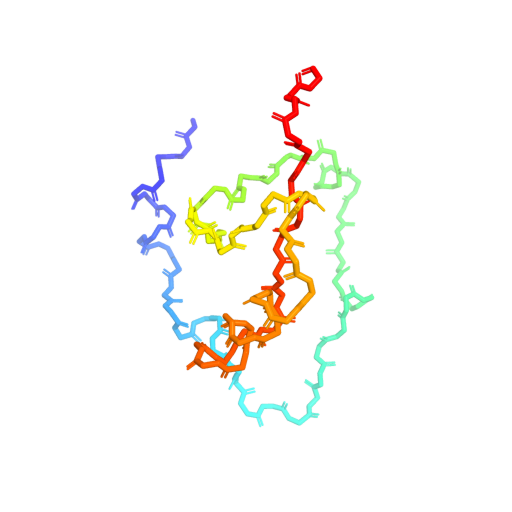s or poorly resolved regions; low B-factors mark the rigid, well-ordered core.

  · Predicted Aligned Error (PAE) is an AlphaFold confidence matrix: entry (i, j) is the expected error in the position of residue j, in ångströms, when the prediction is superimposed on the true structure at residue i. Low PAE within a block of residues means that block is internally rigid and well-predicted; high PAE between two blocks means their relative placement is uncertain even if each block individually is confident.

Place it in context: what it resembles, what it is annotated as, and how it looks.

  · Structural nearest neighbors (via Foldseek easy-search vs the PDB). Reported per hit: target PDB id, E-value, and alignment TM-score. A TM-score above ~0.5 is the conventional threshold for 'same fold'.

  · Functional annotations link the 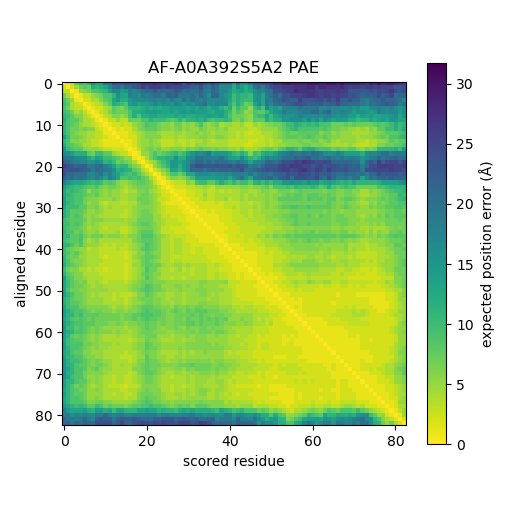protein to curated databases. InterPro entries identify conserved domains and families by matching the sequence against member-database signatures (Pfam, PROSITE, CDD, …). Gene Ontology (GO) terms describe molecular function, biological p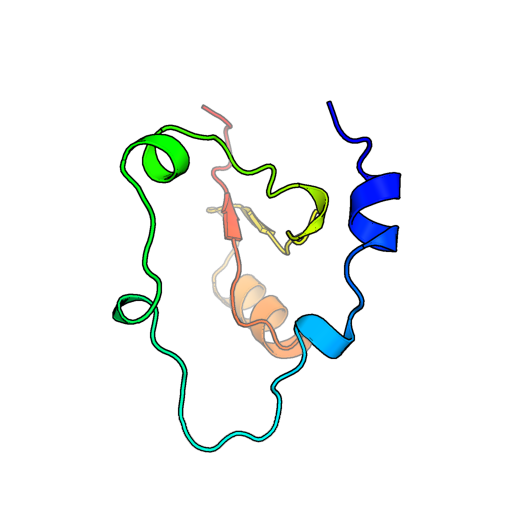rocess, and cellular component in a controlled vocabulary. CATH places the structure in a hierarchical fold classification (Class/Architecture/Topology/Homologous-superfamily). The organism is the source species.

  · The contact map is a binary N×N matrix image: pixel (i, j) is dark where Cα_i and Cα_j are within 8 Å and |i−j|>4. Because the |i−j|>4 filter removes local helical contacts, off-diagonal stripes parallel to the main diagonal indicate parallel β-sheets; stripes perpendicular to it indicate antiparallel β-sheets. The Ramachandran plot scatters every residue's (φ, ψ) pair against the sterically allowed regions. The PAE heatmap renders the predicted-aligned-error matrix.

  · Six rendered views show the 3D structure from the faces of a cube — i.e. along ±x, ±y, ±z. Rendering representation is drawn randomly per protein from cartoon (secondary-structure ribbons), sticks (backbone bonds), or molecular surface; coloring is either N→C rainbow (blue at the N-terminus through red at the C-terminus) or one color per chain.